Protein AF-A0A370EFR5-F1 (afdb_monomer)

Nearest PDB structures (foldseek):
  8rz0-assembly1_A  TM=5.512E-01  e=5.849E-01  synthetic construct
  8eja-assembly1_B  TM=4.991E-01  e=5.514E-01  synthetic construct
  5jsn-assembly2_D  TM=4.154E-01  e=2.884E-01  unidentified

Structure (mmCIF, N/CA/C/O backbone):
data_AF-A0A370EFR5-F1
#
_entry.id   AF-A0A370EFR5-F1
#
loop_
_atom_site.group_PDB
_atom_site.id
_atom_site.type_symbol
_atom_site.label_atom_id
_atom_site.label_alt_id
_atom_site.label_comp_id
_atom_site.label_asym_id
_atom_site.label_entity_id
_atom_site.label_seq_id
_atom_site.pdbx_PDB_ins_code
_atom_site.Cartn_x
_atom_site.Cartn_y
_atom_site.Cartn_z
_atom_site.occupancy
_atom_site.B_iso_or_equiv
_atom_site.auth_seq_id
_atom_site.auth_comp_id
_atom_site.auth_asym_id
_atom_site.auth_atom_id
_atom_site.pdbx_PDB_model_num
ATOM 1 N N . MET A 1 1 ? -2.926 -11.175 18.760 1.00 47.25 1 MET A N 1
ATOM 2 C CA . MET A 1 1 ? -2.647 -10.124 17.749 1.00 47.25 1 MET A CA 1
ATOM 3 C C . MET A 1 1 ? -3.977 -9.699 17.133 1.00 47.25 1 MET A C 1
ATOM 5 O O . MET A 1 1 ? -4.806 -10.565 16.906 1.00 47.25 1 MET A O 1
ATOM 9 N N . ASN A 1 2 ? -4.240 -8.401 16.955 1.00 59.47 2 ASN A N 1
ATOM 10 C CA . ASN A 1 2 ? -5.551 -7.901 16.509 1.00 59.47 2 ASN A CA 1
ATOM 11 C C . ASN A 1 2 ? -5.819 -8.321 15.045 1.00 59.47 2 ASN A C 1
ATOM 13 O O . ASN A 1 2 ? -5.163 -7.806 14.140 1.00 59.47 2 ASN A O 1
ATOM 17 N N . SER A 1 3 ? -6.738 -9.274 14.842 1.00 80.75 3 SER A N 1
ATOM 18 C CA . SER A 1 3 ? -6.945 -10.027 13.589 1.00 80.75 3 SER A CA 1
ATOM 19 C C . SER A 1 3 ? -7.141 -9.150 12.346 1.00 80.75 3 SER A C 1
ATOM 21 O O . SER A 1 3 ? -6.665 -9.498 11.272 1.00 80.75 3 SER A O 1
ATOM 23 N N . LYS A 1 4 ? -7.769 -7.977 12.495 1.00 87.88 4 LYS A N 1
ATOM 24 C CA . LYS A 1 4 ? -8.061 -7.054 11.383 1.00 87.88 4 LYS A CA 1
ATOM 25 C C . LYS A 1 4 ? -6.795 -6.450 10.770 1.00 87.88 4 LYS A C 1
ATOM 27 O O . LYS A 1 4 ? -6.655 -6.348 9.564 1.00 87.88 4 LYS A O 1
ATOM 32 N N . PHE A 1 5 ? -5.818 -6.079 11.596 1.00 90.94 5 PHE A N 1
ATOM 33 C CA . PH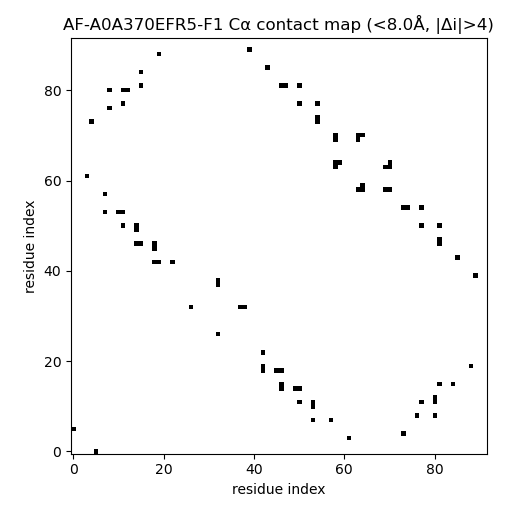E A 1 5 ? -4.564 -5.509 11.086 1.00 90.94 5 PHE A CA 1
ATOM 34 C C . PHE A 1 5 ? -3.625 -6.568 10.502 1.00 90.94 5 PHE A C 1
ATOM 36 O O . PHE A 1 5 ? -2.628 -6.196 9.893 1.00 90.94 5 PHE A O 1
ATOM 43 N N . SER A 1 6 ? -3.901 -7.859 10.717 1.00 92.50 6 SER A N 1
ATOM 44 C CA . SER A 1 6 ? -3.228 -8.930 9.978 1.00 92.50 6 SER A CA 1
ATOM 45 C C . SER A 1 6 ? -3.736 -8.967 8.543 1.00 92.50 6 SER A C 1
ATOM 47 O O . SER A 1 6 ? -2.932 -8.882 7.629 1.00 92.50 6 SER A O 1
ATOM 49 N N . GLU A 1 7 ? -5.059 -8.934 8.361 1.00 93.81 7 GLU A N 1
ATOM 50 C CA . GLU A 1 7 ? -5.691 -8.877 7.038 1.00 93.81 7 GLU A CA 1
ATOM 51 C C . GLU A 1 7 ? -5.174 -7.698 6.201 1.00 93.81 7 GLU A C 1
ATOM 53 O O . GLU A 1 7 ? -4.820 -7.875 5.041 1.00 93.81 7 GLU A O 1
ATOM 58 N N . LEU A 1 8 ? -5.043 -6.505 6.800 1.00 95.50 8 LEU A N 1
ATOM 59 C CA . LEU A 1 8 ? -4.452 -5.353 6.108 1.00 95.50 8 LEU A CA 1
ATOM 60 C C . LEU A 1 8 ? -3.045 -5.657 5.577 1.00 95.50 8 LEU A C 1
ATOM 62 O O . LEU A 1 8 ? -2.708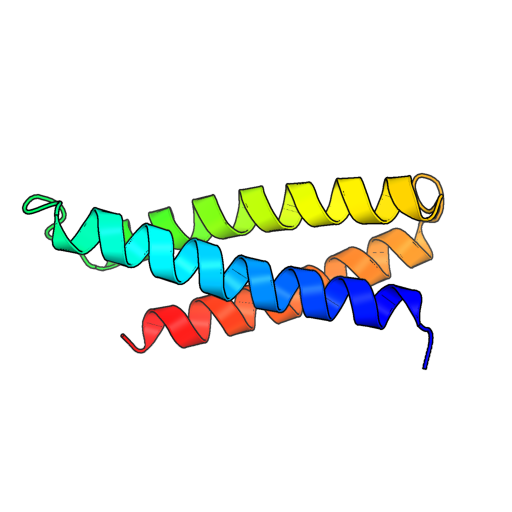 -5.259 4.470 1.00 95.50 8 LEU A O 1
ATOM 66 N N . LYS A 1 9 ? -2.211 -6.340 6.364 1.00 95.69 9 LYS A N 1
ATOM 67 C CA . LYS A 1 9 ? -0.847 -6.680 5.947 1.00 95.69 9 LYS A CA 1
ATOM 68 C C . LYS A 1 9 ? -0.861 -7.661 4.784 1.00 95.69 9 LYS A C 1
ATOM 70 O O . LYS A 1 9 ? -0.128 -7.442 3.829 1.00 95.69 9 LYS A O 1
ATOM 75 N N . ASP A 1 10 ? -1.719 -8.675 4.847 1.00 96.06 10 ASP A N 1
ATOM 76 C CA . ASP A 1 10 ? -1.847 -9.679 3.790 1.00 96.06 10 ASP A CA 1
ATOM 77 C C . ASP A 1 10 ? -2.309 -9.034 2.471 1.00 96.06 10 ASP A C 1
ATOM 79 O O . ASP A 1 10 ? -1.752 -9.323 1.410 1.00 96.06 10 ASP A O 1
ATOM 83 N N . LEU A 1 11 ? -3.262 -8.092 2.545 1.00 96.44 11 LEU A N 1
ATOM 84 C CA . LEU A 1 11 ? -3.714 -7.294 1.399 1.00 96.44 11 LEU A CA 1
ATOM 85 C C . LEU A 1 11 ? -2.580 -6.451 0.803 1.00 96.44 11 LEU A C 1
ATOM 87 O O . LEU A 1 11 ? -2.409 -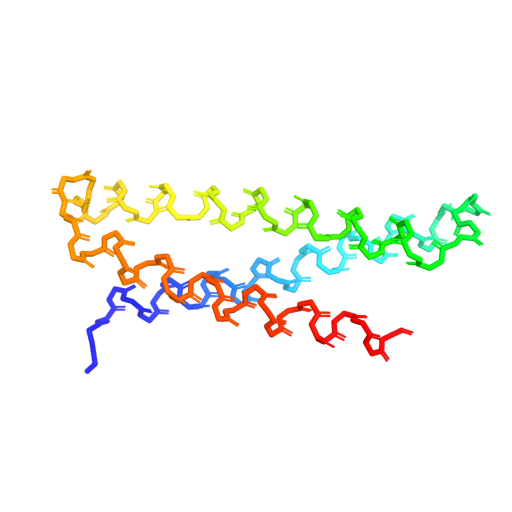6.433 -0.412 1.00 96.44 11 LEU A O 1
ATOM 91 N N . LEU A 1 12 ? -1.777 -5.787 1.640 1.00 97.50 12 LEU A N 1
ATOM 92 C CA . LEU A 1 12 ? -0.642 -4.984 1.172 1.00 97.50 12 LEU A CA 1
ATOM 93 C C . LEU A 1 12 ? 0.453 -5.856 0.539 1.00 97.50 12 LEU A C 1
ATOM 95 O O . LEU A 1 12 ? 1.020 -5.481 -0.484 1.00 97.50 12 LEU A O 1
ATOM 99 N N . GLU A 1 13 ? 0.742 -7.036 1.097 1.00 96.12 13 GLU A N 1
ATOM 100 C CA . GLU A 1 13 ? 1.705 -7.964 0.491 1.00 96.12 13 GLU A CA 1
ATOM 101 C C . GLU A 1 13 ? 1.220 -8.514 -0.850 1.00 96.12 13 GLU A C 1
ATOM 103 O O . GLU A 1 13 ? 2.030 -8.668 -1.765 1.00 96.12 13 GLU A O 1
ATOM 108 N N . ALA A 1 14 ? -0.076 -8.805 -0.983 1.00 96.75 14 ALA A N 1
ATOM 109 C CA . ALA A 1 14 ? -0.666 -9.208 -2.256 1.00 96.75 14 ALA A CA 1
ATOM 110 C C . ALA A 1 14 ? -0.577 -8.080 -3.291 1.00 96.75 14 ALA A C 1
ATOM 112 O O . ALA A 1 14 ? 0.012 -8.284 -4.349 1.00 96.75 14 ALA A O 1
ATOM 113 N N . ALA A 1 15 ? -1.027 -6.877 -2.935 1.00 96.62 15 ALA A N 1
ATOM 114 C CA . ALA A 1 15 ? -0.984 -5.715 -3.814 1.00 96.62 15 ALA A CA 1
ATOM 115 C C . ALA A 1 15 ? 0.433 -5.365 -4.275 1.00 96.62 15 ALA A C 1
ATOM 117 O O . ALA A 1 15 ? 0.643 -5.089 -5.451 1.00 96.62 15 ALA A O 1
ATOM 118 N N . CYS A 1 16 ? 1.432 -5.439 -3.388 1.00 96.62 16 CYS A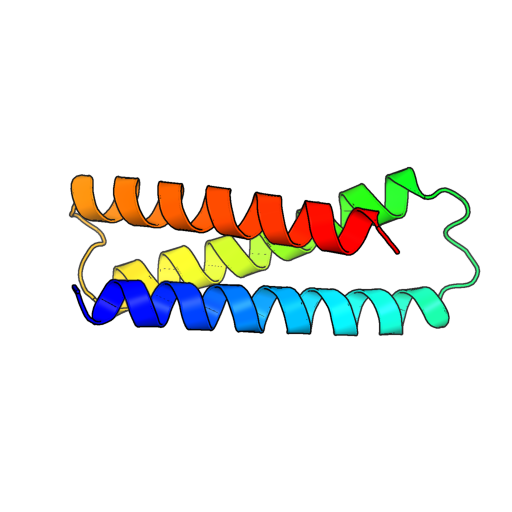 N 1
ATOM 119 C CA . CYS A 1 16 ? 2.827 -5.256 -3.784 1.00 96.62 16 CYS A CA 1
ATOM 120 C C . CYS A 1 16 ? 3.236 -6.237 -4.893 1.00 96.62 16 CYS A C 1
ATOM 122 O O . CYS A 1 16 ? 3.826 -5.827 -5.889 1.00 96.62 16 CYS A O 1
ATOM 124 N N . ARG A 1 17 ? 2.913 -7.530 -4.739 1.00 95.19 17 ARG A N 1
ATOM 125 C CA . ARG A 1 17 ? 3.245 -8.556 -5.740 1.00 95.19 17 ARG A CA 1
ATOM 126 C C . ARG A 1 17 ? 2.515 -8.330 -7.060 1.00 95.19 17 ARG A C 1
ATOM 128 O O . ARG A 1 17 ? 3.127 -8.520 -8.109 1.00 95.19 17 ARG A O 1
ATOM 135 N N . ASP A 1 18 ? 1.251 -7.928 -7.002 1.00 95.19 18 ASP A N 1
ATOM 136 C CA . ASP A 1 18 ? 0.424 -7.714 -8.189 1.00 95.19 18 ASP A CA 1
ATOM 137 C C . ASP A 1 18 ? 0.891 -6.482 -8.968 1.00 95.19 18 ASP A C 1
ATOM 139 O O . ASP A 1 18 ? 1.222 -6.605 -10.147 1.00 95.19 18 ASP A O 1
ATOM 143 N N . VAL A 1 19 ? 1.075 -5.338 -8.294 1.00 94.06 19 VAL A N 1
ATOM 144 C CA . VAL A 1 19 ? 1.650 -4.126 -8.906 1.00 94.06 19 VAL A CA 1
ATOM 145 C C . VAL A 1 19 ? 3.014 -4.442 -9.508 1.00 94.06 19 VAL A C 1
ATOM 147 O O . VAL A 1 19 ? 3.290 -4.079 -10.646 1.00 94.06 19 VAL A O 1
ATOM 150 N N . HIS A 1 20 ? 3.858 -5.177 -8.785 1.00 91.69 20 HIS A N 1
ATOM 151 C CA . HIS A 1 20 ? 5.172 -5.572 -9.268 1.00 91.69 20 HIS A CA 1
ATOM 152 C C . HIS A 1 20 ? 5.112 -6.414 -10.550 1.00 91.69 20 HIS A C 1
ATOM 154 O O . HIS A 1 20 ? 5.786 -6.109 -11.536 1.00 91.69 20 HIS A O 1
ATOM 160 N N . LYS A 1 21 ? 4.271 -7.450 -10.565 1.00 91.44 21 LYS A N 1
ATOM 161 C CA . LYS A 1 21 ? 4.079 -8.329 -11.721 1.00 91.44 21 LYS A CA 1
ATOM 162 C C . LYS A 1 21 ? 3.511 -7.572 -12.922 1.00 91.44 21 LYS A C 1
ATOM 164 O O . LYS A 1 21 ? 4.010 -7.736 -14.038 1.00 91.44 21 LYS A O 1
ATOM 169 N N . ASP A 1 22 ? 2.497 -6.746 -12.702 1.00 89.81 22 ASP A N 1
ATOM 170 C CA . ASP A 1 22 ? 1.837 -5.978 -13.756 1.00 89.81 22 ASP A CA 1
ATOM 171 C C . ASP A 1 22 ? 2.766 -4.913 -14.332 1.00 89.81 22 ASP A C 1
ATOM 173 O O . ASP A 1 22 ? 2.773 -4.666 -15.541 1.00 89.81 22 ASP A O 1
ATOM 177 N N . PHE A 1 23 ? 3.578 -4.292 -13.478 1.00 88.25 23 PHE A N 1
ATOM 178 C CA . PHE A 1 23 ? 4.583 -3.325 -13.888 1.00 88.25 23 PHE A CA 1
ATOM 179 C C . PHE A 1 23 ? 5.665 -3.983 -14.747 1.00 88.25 23 PHE A C 1
ATOM 181 O O . PHE A 1 23 ? 5.904 -3.532 -15.865 1.00 88.25 23 PHE A O 1
ATOM 188 N N . LEU A 1 24 ? 6.255 -5.098 -14.294 1.00 84.81 24 LEU A N 1
ATOM 189 C CA . LEU A 1 24 ? 7.260 -5.842 -15.066 1.00 84.81 24 LEU A CA 1
ATOM 190 C C . LEU A 1 24 ? 6.706 -6.376 -16.393 1.00 84.81 24 LEU A C 1
ATOM 192 O O . LEU A 1 24 ? 7.399 -6.337 -17.407 1.00 84.81 24 LEU A O 1
ATOM 196 N N . THR A 1 25 ? 5.453 -6.835 -16.416 1.00 85.75 25 THR A N 1
ATOM 197 C CA . THR A 1 25 ? 4.801 -7.315 -17.646 1.00 85.75 25 THR A CA 1
ATOM 198 C C . THR A 1 25 ? 4.650 -6.197 -18.674 1.00 85.75 25 THR A C 1
ATOM 200 O O . THR A 1 25 ? 4.924 -6.403 -19.855 1.00 85.75 25 THR A O 1
ATOM 203 N N . ARG A 1 26 ? 4.249 -4.996 -18.240 1.00 80.69 26 ARG A N 1
ATOM 204 C CA . ARG A 1 26 ? 4.166 -3.823 -19.121 1.00 80.69 26 ARG A CA 1
ATOM 205 C C . ARG A 1 26 ? 5.549 -3.386 -19.584 1.00 80.69 26 ARG A C 1
ATOM 207 O O . ARG A 1 26 ? 5.752 -3.191 -20.774 1.00 80.69 26 ARG A O 1
ATOM 214 N N . PHE A 1 27 ? 6.518 -3.338 -18.677 1.00 71.12 27 PHE A N 1
ATOM 215 C CA . PHE A 1 27 ? 7.875 -2.897 -18.984 1.00 71.12 27 PHE A CA 1
ATOM 216 C C . PHE A 1 27 ? 8.664 -3.818 -19.903 1.00 71.12 27 PHE A C 1
ATOM 218 O O . PHE A 1 27 ? 9.427 -3.327 -20.727 1.00 71.12 27 PHE A O 1
ATOM 225 N N . ASN A 1 28 ? 8.489 -5.131 -19.791 1.00 66.44 28 ASN A N 1
ATOM 226 C CA . ASN A 1 28 ? 9.132 -6.072 -20.707 1.00 66.44 28 ASN A CA 1
ATOM 227 C C . ASN A 1 28 ? 8.592 -5.946 -22.142 1.00 66.44 28 ASN A C 1
ATOM 229 O O . ASN A 1 28 ? 9.274 -6.344 -23.081 1.00 66.44 28 ASN A O 1
ATOM 233 N N . ASN A 1 29 ? 7.399 -5.367 -22.310 1.00 61.53 29 ASN A N 1
ATOM 234 C CA . ASN A 1 29 ? 6.804 -5.081 -23.613 1.00 61.53 29 ASN A CA 1
ATOM 235 C C . ASN A 1 29 ? 7.089 -3.649 -24.102 1.00 61.53 29 ASN A C 1
ATOM 237 O O . ASN A 1 29 ? 6.935 -3.376 -25.291 1.00 61.53 29 ASN A O 1
ATOM 241 N N . ASP A 1 30 ? 7.517 -2.746 -23.217 1.00 58.78 30 ASP A N 1
ATOM 242 C CA . ASP A 1 30 ? 7.735 -1.334 -23.526 1.00 58.78 30 ASP A CA 1
ATOM 243 C C . ASP A 1 30 ? 9.220 -1.064 -23.817 1.00 58.78 30 ASP A C 1
ATOM 245 O O . ASP A 1 30 ? 10.056 -0.892 -22.927 1.00 58.78 30 ASP A O 1
ATOM 249 N N . THR A 1 31 ? 9.573 -1.038 -25.105 1.00 56.50 31 THR A N 1
ATOM 250 C CA . THR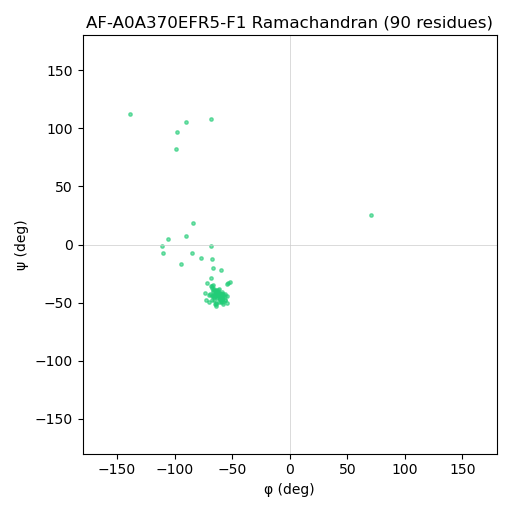 A 1 31 ? 10.952 -0.838 -25.596 1.00 56.50 31 THR A CA 1
ATOM 251 C C . THR A 1 31 ? 11.485 0.585 -25.342 1.00 56.50 31 THR A C 1
ATOM 253 O O . THR A 1 31 ? 12.622 0.884 -25.699 1.00 56.50 31 THR A O 1
ATOM 256 N N . TYR A 1 32 ? 10.680 1.482 -24.759 1.00 49.56 32 TYR A N 1
ATOM 257 C CA . TYR A 1 32 ? 10.876 2.932 -24.861 1.00 49.56 32 TYR A CA 1
ATOM 258 C C . TYR A 1 32 ? 11.317 3.650 -23.578 1.00 49.56 32 TYR A C 1
ATOM 260 O O . TYR A 1 32 ? 11.640 4.838 -23.617 1.00 49.56 32 TYR A O 1
ATOM 268 N N . ILE A 1 33 ? 11.361 2.969 -22.431 1.00 56.31 33 ILE A N 1
ATOM 269 C CA . ILE A 1 33 ? 11.661 3.628 -21.152 1.00 56.31 33 ILE A CA 1
ATOM 270 C C . ILE A 1 33 ? 13.135 3.414 -20.787 1.00 56.31 33 ILE A C 1
ATOM 272 O O . ILE A 1 33 ? 13.508 2.536 -20.005 1.00 56.31 33 ILE A O 1
ATOM 276 N N . SER A 1 34 ? 13.982 4.252 -21.380 1.00 52.97 34 SER A N 1
ATOM 277 C CA . SER A 1 34 ? 15.449 4.187 -21.307 1.00 52.97 34 SER A CA 1
ATOM 278 C C . SER A 1 34 ? 16.074 4.859 -20.071 1.00 52.97 34 SER A C 1
ATOM 280 O O . SER A 1 34 ? 17.268 5.142 -20.074 1.00 52.97 34 SER A O 1
ATOM 282 N N . ALA A 1 35 ? 15.324 5.111 -18.992 1.00 60.22 35 ALA A N 1
ATOM 283 C CA . ALA A 1 35 ? 15.886 5.665 -17.754 1.00 60.22 35 ALA A CA 1
ATOM 284 C C . ALA A 1 35 ? 15.288 4.981 -16.517 1.00 60.22 35 ALA A C 1
ATOM 286 O O . ALA A 1 35 ? 14.109 5.156 -16.216 1.00 60.22 35 ALA A O 1
ATOM 287 N N . GLY A 1 36 ? 16.105 4.219 -15.779 1.00 63.50 36 GLY A N 1
ATOM 288 C CA . GLY A 1 36 ? 15.690 3.471 -14.579 1.00 63.50 36 GLY A CA 1
ATOM 289 C C . GLY A 1 36 ? 14.958 4.315 -13.525 1.00 63.50 36 GLY A C 1
ATOM 290 O O . GLY A 1 36 ? 14.020 3.829 -12.903 1.00 63.50 36 GLY A O 1
ATOM 291 N N . GLY A 1 37 ? 15.298 5.604 -13.396 1.00 70.19 37 GLY A N 1
ATOM 292 C CA . GLY A 1 37 ? 14.610 6.529 -12.485 1.00 70.19 37 GLY A CA 1
ATOM 293 C C . GLY A 1 37 ? 13.138 6.768 -12.840 1.00 70.19 37 GLY A C 1
ATOM 294 O O . GLY A 1 37 ? 12.291 6.775 -11.955 1.00 70.19 37 GLY A O 1
ATOM 295 N N . ALA A 1 38 ? 12.796 6.867 -14.129 1.00 79.94 38 ALA A N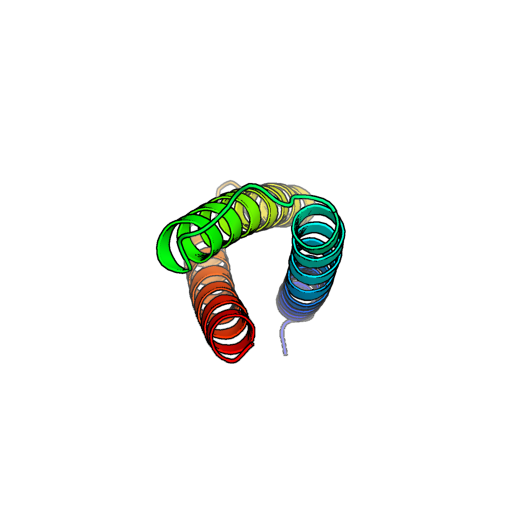 1
ATOM 296 C CA . ALA A 1 38 ? 11.403 7.024 -14.555 1.00 79.94 38 ALA A CA 1
ATOM 297 C C . ALA A 1 38 ? 10.573 5.755 -14.289 1.00 79.94 38 ALA A C 1
ATOM 299 O O . ALA A 1 38 ? 9.375 5.846 -14.024 1.00 79.94 38 ALA A O 1
ATOM 300 N N . LYS A 1 39 ? 11.214 4.574 -14.310 1.00 82.50 39 LYS A N 1
ATOM 301 C CA . LYS A 1 39 ? 10.572 3.300 -13.953 1.00 82.50 39 LYS A CA 1
ATOM 302 C C . LYS A 1 39 ? 10.224 3.265 -12.468 1.00 82.50 39 LYS A C 1
ATOM 304 O O . LYS A 1 39 ? 9.100 2.937 -12.108 1.00 82.50 39 LYS A O 1
ATOM 309 N N . LEU A 1 40 ? 11.173 3.642 -11.615 1.00 86.50 40 LEU A N 1
ATOM 310 C CA . LEU A 1 40 ? 10.966 3.653 -10.171 1.00 86.50 40 LEU A CA 1
ATOM 311 C C . LEU A 1 40 ? 9.845 4.617 -9.764 1.00 86.50 40 LEU A C 1
ATOM 313 O O . LEU A 1 40 ? 8.952 4.224 -9.022 1.00 86.50 40 LEU A O 1
ATOM 317 N N . GLU A 1 41 ? 9.832 5.834 -10.305 1.00 88.69 41 GLU A N 1
ATOM 318 C CA . GLU A 1 41 ? 8.782 6.817 -10.005 1.00 88.69 41 GLU A CA 1
ATOM 319 C C . GLU A 1 41 ? 7.391 6.363 -10.478 1.00 88.69 41 GLU A C 1
ATOM 321 O O . GLU A 1 41 ? 6.398 6.527 -9.761 1.00 88.69 41 GLU A O 1
ATOM 326 N N . ALA A 1 42 ? 7.305 5.741 -11.659 1.00 89.88 42 ALA A N 1
ATOM 327 C CA . ALA A 1 42 ? 6.050 5.184 -12.159 1.00 89.88 42 ALA A CA 1
ATOM 328 C C . ALA A 1 42 ? 5.548 4.037 -11.266 1.00 89.88 42 ALA A C 1
ATOM 330 O O . ALA A 1 42 ? 4.375 4.021 -10.891 1.00 89.88 42 ALA A O 1
ATOM 331 N N . PHE A 1 43 ? 6.443 3.134 -10.855 1.00 91.62 43 PHE A N 1
ATOM 332 C CA . PHE A 1 43 ? 6.120 2.058 -9.921 1.00 91.62 43 PHE A CA 1
ATOM 333 C C . PHE A 1 43 ? 5.636 2.601 -8.570 1.00 91.62 43 PHE A C 1
ATOM 335 O O . PHE A 1 43 ? 4.595 2.175 -8.070 1.00 91.62 43 PHE A O 1
ATOM 342 N N . ILE A 1 44 ? 6.346 3.581 -7.997 1.00 93.50 44 ILE A N 1
ATOM 343 C CA . ILE A 1 44 ? 5.965 4.228 -6.732 1.00 93.50 44 ILE A CA 1
ATOM 344 C C . ILE A 1 44 ? 4.567 4.842 -6.844 1.00 93.50 44 ILE A C 1
ATOM 346 O O . ILE A 1 44 ? 3.751 4.670 -5.940 1.00 93.50 44 ILE A O 1
ATOM 350 N N . THR A 1 45 ? 4.276 5.521 -7.954 1.00 94.12 45 THR A N 1
ATOM 351 C CA . THR A 1 45 ? 2.976 6.165 -8.188 1.00 94.12 45 THR A CA 1
ATOM 352 C C . THR A 1 45 ? 1.835 5.148 -8.230 1.00 94.12 45 THR A C 1
ATOM 354 O O . THR A 1 45 ? 0.769 5.384 -7.662 1.00 94.12 45 THR A O 1
ATOM 357 N N . GLU A 1 46 ? 2.028 4.014 -8.899 1.00 94.38 46 GLU A N 1
ATOM 358 C CA . GLU A 1 46 ? 1.011 2.961 -8.966 1.00 94.38 46 GLU A CA 1
ATOM 359 C C . GLU A 1 46 ? 0.819 2.260 -7.622 1.00 94.38 46 GLU A C 1
ATOM 361 O O . GLU A 1 46 ? -0.315 2.089 -7.174 1.00 94.38 46 GLU A O 1
ATOM 366 N N . LEU A 1 47 ? 1.919 1.948 -6.933 1.00 96.56 47 LEU A N 1
ATOM 367 C CA . LEU A 1 47 ? 1.887 1.359 -5.599 1.00 96.56 47 LEU A CA 1
ATOM 368 C C . LEU A 1 47 ? 1.149 2.260 -4.600 1.00 96.56 47 LEU A C 1
ATOM 370 O O . LEU A 1 47 ? 0.352 1.770 -3.802 1.00 96.56 47 LEU A O 1
ATOM 374 N N . GLN A 1 48 ? 1.392 3.574 -4.647 1.00 96.00 48 GLN A N 1
ATOM 375 C CA . GLN A 1 48 ? 0.703 4.548 -3.798 1.00 96.00 48 GLN A CA 1
ATOM 376 C C . GLN A 1 48 ? -0.810 4.519 -4.022 1.00 96.00 48 GLN A C 1
ATOM 378 O O . GLN A 1 48 ? -1.553 4.408 -3.048 1.00 96.00 48 GLN A O 1
ATOM 383 N N . LYS A 1 49 ? -1.265 4.550 -5.281 1.00 96.50 49 LYS A N 1
ATOM 384 C CA . LYS A 1 49 ? -2.699 4.503 -5.615 1.00 96.50 49 LYS A CA 1
ATOM 385 C C . LYS A 1 49 ? -3.366 3.232 -5.097 1.00 96.50 49 LYS A C 1
ATOM 387 O O . LYS A 1 49 ? -4.438 3.302 -4.498 1.00 96.50 49 LYS A O 1
ATOM 392 N N . GLU A 1 50 ? -2.720 2.085 -5.290 1.00 97.25 50 GLU A N 1
ATOM 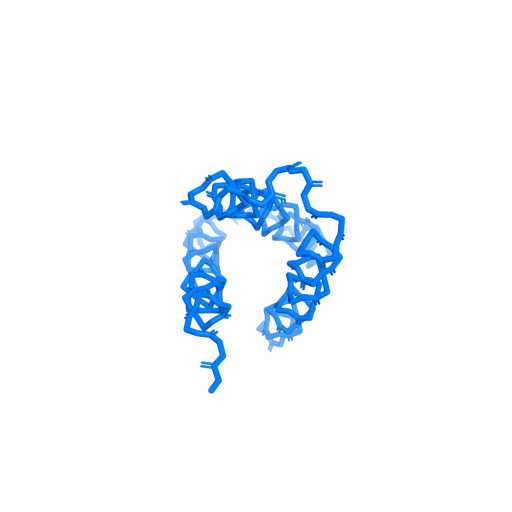393 C CA . GLU A 1 50 ? -3.261 0.800 -4.845 1.00 97.25 50 GLU A CA 1
ATOM 394 C C . GLU A 1 50 ? -3.350 0.734 -3.314 1.00 97.25 50 GLU A C 1
ATOM 396 O O . GLU A 1 50 ? -4.373 0.361 -2.736 1.00 97.25 50 GLU A O 1
ATOM 401 N N . TYR A 1 51 ? -2.303 1.186 -2.627 1.00 97.69 51 TYR A N 1
ATOM 402 C CA . TYR A 1 51 ? -2.269 1.192 -1.170 1.00 97.69 51 TYR A CA 1
ATOM 403 C C . TYR A 1 51 ? -3.260 2.186 -0.556 1.00 97.69 51 TYR A C 1
ATOM 405 O O . TYR A 1 51 ? -3.850 1.886 0.483 1.00 97.69 51 TYR A O 1
ATOM 413 N N . GLU A 1 52 ? -3.478 3.345 -1.180 1.00 96.44 52 GLU A N 1
ATOM 414 C CA . GLU A 1 52 ? -4.520 4.296 -0.778 1.00 96.44 52 GLU A CA 1
ATOM 415 C C . GLU A 1 52 ? -5.920 3.692 -0.931 1.00 96.44 52 GLU A C 1
ATOM 417 O O . GLU A 1 52 ? -6.733 3.793 -0.008 1.00 96.44 52 GLU A O 1
ATOM 422 N N . SER A 1 53 ? -6.178 2.994 -2.041 1.00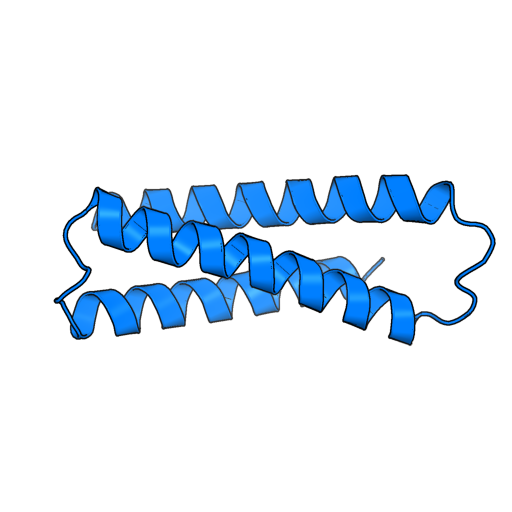 97.44 53 SER A N 1
ATOM 423 C CA . SER A 1 53 ? -7.433 2.270 -2.276 1.00 97.44 53 SER A CA 1
ATOM 424 C C . SER A 1 53 ? -7.697 1.217 -1.191 1.00 97.44 53 SER A C 1
ATOM 426 O O . SER A 1 53 ? -8.781 1.178 -0.591 1.00 97.44 53 SER A O 1
ATOM 428 N N . ILE A 1 54 ? -6.678 0.418 -0.851 1.00 97.56 54 ILE A N 1
ATOM 429 C CA . ILE A 1 54 ? -6.744 -0.569 0.237 1.00 97.56 54 ILE A CA 1
ATOM 430 C C . ILE A 1 54 ? -6.978 0.118 1.584 1.00 97.56 54 ILE A C 1
ATOM 432 O O . ILE A 1 54 ? -7.793 -0.360 2.374 1.00 97.56 54 ILE A O 1
ATOM 436 N N . ALA A 1 55 ? -6.311 1.244 1.856 1.00 95.88 55 ALA A N 1
ATOM 437 C CA . ALA A 1 55 ? -6.477 1.995 3.099 1.00 95.88 55 ALA A CA 1
ATOM 438 C C . ALA A 1 55 ? -7.928 2.433 3.303 1.00 95.88 55 ALA A C 1
ATOM 440 O O . ALA A 1 55 ? -8.507 2.200 4.366 1.00 95.88 55 ALA A O 1
ATOM 441 N N . VAL A 1 56 ? -8.506 3.067 2.279 1.00 96.44 56 VAL A N 1
ATOM 442 C CA . VAL A 1 56 ? -9.883 3.569 2.299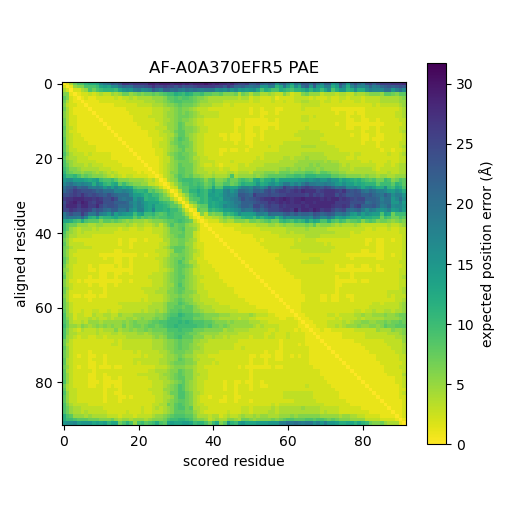 1.00 96.44 56 VAL A CA 1
ATOM 443 C C . VAL A 1 56 ? -10.850 2.408 2.490 1.00 96.44 56 VAL A C 1
ATOM 445 O O . VAL A 1 56 ? -11.660 2.435 3.419 1.00 96.44 56 VAL A O 1
ATOM 448 N N . SER A 1 57 ? -10.693 1.350 1.694 1.00 96.62 57 SER A N 1
ATOM 449 C CA . SER A 1 57 ? -11.541 0.157 1.756 1.00 96.62 57 SER A CA 1
ATOM 450 C C . SER A 1 57 ? -11.463 -0.535 3.119 1.00 96.62 57 SER A C 1
ATOM 452 O O . SER A 1 57 ? -12.486 -0.916 3.685 1.00 96.62 57 SER A O 1
ATOM 454 N N . PHE A 1 58 ? -10.266 -0.657 3.697 1.00 96.56 58 PHE A N 1
ATOM 455 C CA . PHE A 1 58 ? -10.058 -1.256 5.015 1.00 96.56 58 PHE A CA 1
ATOM 456 C C . PHE A 1 58 ? -10.705 -0.429 6.133 1.00 96.56 58 PHE A C 1
ATOM 458 O O . PHE A 1 58 ? -11.376 -0.979 7.013 1.00 96.56 58 PHE A O 1
ATOM 465 N N . LEU A 1 59 ? -10.521 0.897 6.104 1.00 95.75 59 LEU A N 1
ATOM 466 C CA . LEU A 1 59 ? -11.114 1.801 7.090 1.00 95.75 59 LEU A CA 1
ATOM 467 C C . LEU A 1 59 ? -12.645 1.753 7.032 1.00 95.75 59 LEU A C 1
ATOM 469 O O . LEU A 1 59 ? -13.278 1.674 8.084 1.00 95.75 59 LEU A O 1
ATOM 473 N N . GLN A 1 60 ? -13.223 1.736 5.830 1.00 95.94 60 GLN A N 1
ATOM 474 C CA . GLN A 1 60 ? -14.665 1.590 5.612 1.00 95.94 60 GLN A CA 1
ATOM 475 C C . GLN A 1 60 ? -15.178 0.234 6.103 1.00 95.94 60 GLN A C 1
ATOM 477 O O . GLN A 1 60 ? -16.071 0.176 6.947 1.00 95.94 60 GLN A O 1
ATOM 482 N N . LYS A 1 61 ? -14.554 -0.863 5.655 1.00 95.88 61 LYS A N 1
ATOM 483 C CA . LYS A 1 61 ? -14.943 -2.243 5.989 1.00 95.88 61 LYS A CA 1
ATOM 484 C C . LYS A 1 61 ? -15.011 -2.503 7.494 1.00 95.88 61 LYS A C 1
ATOM 486 O O . LYS A 1 61 ? -15.831 -3.299 7.949 1.00 95.88 61 LYS A O 1
ATOM 491 N N . HIS A 1 62 ? -14.148 -1.859 8.276 1.00 94.94 62 HIS A N 1
ATOM 492 C CA . HIS A 1 62 ? -14.085 -2.060 9.723 1.00 94.94 62 HIS A CA 1
ATOM 493 C C . HIS A 1 62 ? -14.671 -0.915 10.556 1.00 94.94 62 HIS A C 1
ATOM 495 O O . HIS A 1 62 ? -14.593 -0.988 11.784 1.00 94.94 62 HIS A O 1
ATOM 501 N N . GLY A 1 63 ? -15.267 0.103 9.924 1.00 93.25 63 GLY A N 1
ATOM 502 C CA . GLY A 1 63 ? -15.895 1.234 10.614 1.00 93.25 63 GLY A CA 1
ATOM 503 C C . GLY A 1 63 ? -14.904 2.186 11.295 1.00 93.25 63 GLY A C 1
ATOM 504 O O . GLY A 1 63 ? -15.253 2.857 12.262 1.00 93.25 63 GLY A O 1
ATOM 505 N N . PHE A 1 64 ? -13.663 2.254 10.812 1.00 94.50 64 PHE A N 1
ATOM 506 C CA . PHE A 1 64 ? -12.593 3.099 11.359 1.00 94.50 64 PHE A CA 1
ATOM 507 C C . PHE A 1 64 ? -12.528 4.498 10.728 1.00 94.50 64 PHE A C 1
ATOM 509 O O . PHE A 1 64 ? -11.627 5.284 11.017 1.00 94.50 64 PHE A O 1
ATOM 516 N N . GLU A 1 65 ? -13.491 4.860 9.884 1.00 91.69 65 GLU A N 1
ATOM 517 C CA . GLU A 1 65 ? -13.516 6.144 9.172 1.00 91.69 65 GLU A CA 1
ATOM 518 C C . GLU A 1 65 ? -13.525 7.374 10.089 1.00 91.69 65 GLU A C 1
ATOM 520 O O . GLU A 1 65 ? -13.121 8.455 9.663 1.00 91.69 65 GLU A O 1
ATOM 525 N N . LYS A 1 66 ? -13.952 7.239 11.348 1.00 93.69 66 LYS A N 1
ATOM 526 C CA . LYS A 1 66 ? -13.915 8.316 12.355 1.00 93.69 66 LYS A CA 1
ATOM 527 C C . LYS A 1 66 ? -12.903 8.061 13.477 1.00 93.69 66 LYS A C 1
ATOM 529 O O . LYS A 1 66 ? -12.741 8.910 14.346 1.00 93.69 66 LYS A O 1
ATOM 534 N N . ASP A 1 67 ? -12.201 6.930 13.441 1.00 94.38 67 ASP A N 1
ATOM 535 C CA . ASP A 1 67 ? -11.226 6.534 14.456 1.00 94.38 67 ASP A CA 1
ATOM 536 C C . ASP A 1 67 ? -9.830 7.056 14.078 1.00 94.38 67 ASP A C 1
ATOM 538 O O . ASP A 1 67 ? -9.172 6.570 13.152 1.00 94.38 67 ASP A O 1
ATOM 542 N N . ALA A 1 68 ? -9.382 8.096 14.784 1.00 95.62 68 ALA A N 1
ATOM 543 C CA . ALA A 1 68 ? -8.099 8.740 14.524 1.00 95.62 68 ALA A CA 1
ATOM 544 C C . ALA A 1 68 ? -6.898 7.826 14.828 1.00 95.62 68 ALA A C 1
ATOM 546 O O . ALA A 1 68 ? -5.890 7.888 14.117 1.00 95.62 68 ALA A O 1
ATOM 547 N N . ASP A 1 69 ? -6.992 6.968 15.844 1.00 94.81 69 ASP A N 1
ATOM 548 C CA . ASP A 1 69 ? -5.923 6.043 16.224 1.00 94.81 69 ASP A CA 1
ATOM 549 C C . ASP A 1 69 ? -5.811 4.892 15.226 1.00 94.81 69 ASP A C 1
ATOM 551 O O . ASP A 1 69 ? -4.708 4.553 14.779 1.00 94.81 69 ASP A O 1
ATOM 555 N N . ALA A 1 70 ? -6.947 4.347 14.784 1.00 93.31 70 ALA A N 1
ATOM 556 C CA . ALA A 1 70 ? -6.979 3.353 13.721 1.00 93.31 70 ALA A CA 1
ATOM 557 C C . ALA A 1 70 ? -6.403 3.917 12.416 1.00 93.31 70 ALA A C 1
ATOM 559 O O . ALA A 1 70 ? -5.549 3.270 11.810 1.00 93.31 70 ALA A O 1
ATOM 560 N N . LYS A 1 71 ? -6.768 5.145 12.021 1.00 94.75 71 LYS A N 1
ATOM 561 C CA . LYS A 1 71 ? -6.192 5.813 10.840 1.00 94.75 71 LYS A CA 1
ATOM 562 C C . LYS A 1 71 ? -4.680 5.984 10.934 1.00 94.75 71 LYS A C 1
ATOM 564 O O . LYS A 1 71 ? -3.972 5.644 9.986 1.00 94.75 71 LYS A O 1
ATOM 569 N N . LYS A 1 72 ? -4.168 6.464 12.073 1.00 96.25 72 LYS A N 1
ATOM 570 C CA . LYS A 1 72 ? -2.717 6.586 12.304 1.00 96.25 72 LYS A CA 1
ATOM 571 C C . LYS A 1 72 ? -2.021 5.235 12.172 1.00 96.25 72 LYS A C 1
ATOM 573 O O . LYS A 1 72 ? -0.966 5.144 11.547 1.00 96.25 72 LYS A O 1
ATOM 578 N N . LYS A 1 73 ? -2.623 4.180 12.723 1.00 95.31 73 LYS A N 1
ATOM 579 C CA . LYS A 1 73 ? -2.078 2.824 12.662 1.00 95.31 73 LYS A CA 1
ATOM 580 C C . LYS A 1 73 ? -2.086 2.247 11.247 1.00 95.31 73 LYS A C 1
ATOM 582 O O . LYS A 1 73 ? -1.076 1.684 10.836 1.00 95.31 73 LYS A O 1
ATOM 587 N N . VAL A 1 74 ? -3.179 2.414 10.501 1.00 96.06 74 VAL A N 1
ATOM 588 C CA . VAL A 1 74 ? -3.271 2.030 9.081 1.00 96.06 74 VAL A CA 1
ATOM 589 C C . VAL A 1 74 ? -2.187 2.747 8.279 1.00 96.06 74 VAL A C 1
ATOM 591 O O . VAL A 1 74 ? -1.406 2.089 7.599 1.00 96.06 74 VAL A O 1
ATOM 594 N N . LEU A 1 75 ? -2.054 4.067 8.440 1.00 95.69 75 LEU A N 1
ATOM 595 C CA . LEU A 1 75 ? -1.036 4.855 7.745 1.00 95.69 75 LEU A CA 1
ATOM 596 C C . LEU A 1 75 ? 0.392 4.385 8.067 1.00 95.69 75 LEU A C 1
ATOM 598 O O . LEU A 1 75 ? 1.225 4.292 7.168 1.00 95.69 75 LEU A O 1
ATOM 602 N N . ALA A 1 76 ? 0.684 4.078 9.333 1.00 97.06 76 ALA A N 1
ATOM 603 C CA . ALA A 1 76 ? 1.995 3.578 9.740 1.00 97.06 76 ALA A CA 1
ATOM 604 C C . ALA A 1 76 ? 2.319 2.216 9.102 1.00 97.06 76 ALA A C 1
ATOM 606 O O . ALA A 1 76 ? 3.433 2.015 8.617 1.00 97.06 76 ALA A O 1
ATOM 607 N N . ILE A 1 77 ? 1.342 1.303 9.064 1.00 96.38 77 ILE A N 1
ATOM 608 C CA . ILE A 1 77 ? 1.491 -0.010 8.421 1.00 96.38 77 ILE A CA 1
ATOM 609 C C . ILE A 1 77 ? 1.723 0.170 6.918 1.00 96.38 77 ILE A C 1
ATOM 611 O O . ILE A 1 77 ? 2.707 -0.341 6.393 1.00 96.38 77 ILE A O 1
ATOM 615 N N . ILE A 1 78 ? 0.881 0.954 6.245 1.00 96.44 78 ILE A N 1
ATOM 616 C CA . ILE A 1 78 ? 0.985 1.212 4.804 1.00 96.44 78 ILE A CA 1
ATOM 617 C C . ILE A 1 78 ? 2.357 1.775 4.437 1.00 96.44 78 ILE A C 1
ATOM 619 O O . ILE A 1 78 ? 3.006 1.251 3.536 1.00 96.44 78 ILE A O 1
ATOM 623 N N . LYS A 1 79 ? 2.849 2.785 5.167 1.00 95.69 79 LYS A N 1
ATOM 624 C CA . LYS A 1 79 ? 4.179 3.367 4.919 1.00 95.69 79 LYS A CA 1
ATOM 625 C C . LYS A 1 79 ? 5.301 2.339 5.053 1.00 95.69 79 LYS A C 1
ATOM 627 O O . LYS A 1 79 ? 6.207 2.321 4.223 1.00 95.69 79 LYS A O 1
ATOM 632 N N . ALA A 1 80 ? 5.243 1.483 6.074 1.00 96.88 80 ALA A N 1
ATOM 633 C CA . ALA A 1 80 ? 6.251 0.446 6.282 1.00 96.88 80 ALA A CA 1
ATOM 634 C C . ALA A 1 80 ? 6.259 -0.584 5.138 1.00 96.88 80 ALA A C 1
ATOM 636 O O . ALA A 1 80 ? 7.324 -0.933 4.630 1.00 96.88 80 ALA A O 1
ATOM 637 N N . TYR A 1 81 ? 5.080 -1.027 4.697 1.00 97.44 81 TYR A N 1
ATOM 638 C CA . TYR A 1 81 ? 4.955 -1.981 3.593 1.00 97.44 81 TYR A CA 1
ATOM 639 C C . TYR A 1 81 ? 5.287 -1.359 2.235 1.00 97.44 81 TYR A C 1
ATOM 641 O O . TYR A 1 81 ? 5.855 -2.042 1.389 1.00 97.44 81 TYR A O 1
ATOM 649 N N . ALA A 1 82 ? 4.986 -0.074 2.027 1.00 96.19 82 ALA A N 1
ATOM 650 C CA . ALA A 1 82 ? 5.313 0.625 0.786 1.00 96.19 82 ALA A CA 1
ATOM 651 C C . ALA A 1 82 ? 6.828 0.741 0.643 1.00 96.19 82 ALA A C 1
ATOM 653 O O . ALA A 1 82 ? 7.381 0.353 -0.380 1.00 96.19 82 ALA A O 1
ATOM 654 N N . LYS A 1 83 ? 7.505 1.172 1.717 1.00 96.19 83 LYS A N 1
ATOM 655 C CA . LYS A 1 83 ? 8.967 1.237 1.768 1.00 96.19 83 LYS A CA 1
ATOM 656 C C . LYS A 1 83 ? 9.599 -0.116 1.437 1.00 96.19 83 LYS A C 1
ATOM 658 O O . LYS A 1 83 ? 10.436 -0.176 0.546 1.00 96.19 83 LYS A O 1
ATOM 663 N N . ARG A 1 84 ? 9.154 -1.195 2.094 1.00 95.94 84 ARG A N 1
ATOM 664 C CA . ARG A 1 84 ? 9.653 -2.552 1.823 1.00 95.94 84 ARG A CA 1
ATOM 665 C C . ARG A 1 84 ? 9.436 -2.955 0.361 1.00 95.94 84 ARG A C 1
ATOM 667 O O . ARG A 1 84 ? 10.352 -3.470 -0.259 1.00 95.94 84 ARG A O 1
ATOM 674 N N . CYS A 1 85 ? 8.248 -2.712 -0.191 1.00 95.81 85 CYS A N 1
ATOM 675 C CA . CYS A 1 85 ? 7.937 -3.059 -1.578 1.00 95.81 85 CYS A CA 1
ATOM 676 C C . CYS A 1 85 ? 8.840 -2.315 -2.580 1.00 95.81 85 CYS A C 1
ATOM 678 O O . CYS A 1 85 ? 9.375 -2.920 -3.503 1.00 95.81 85 CYS A O 1
ATOM 680 N N . ILE A 1 86 ? 9.066 -1.016 -2.357 1.00 93.69 86 ILE A N 1
ATOM 681 C CA . ILE A 1 86 ? 9.947 -0.179 -3.185 1.00 93.69 86 ILE A CA 1
ATOM 682 C C . ILE A 1 86 ? 11.403 -0.643 -3.084 1.00 93.69 86 ILE A C 1
ATOM 684 O O . ILE A 1 86 ? 12.092 -0.720 -4.099 1.00 93.69 86 ILE A O 1
ATOM 688 N N . GLU A 1 87 ? 11.873 -0.973 -1.879 1.00 94.00 87 GLU A N 1
ATOM 689 C CA . GLU A 1 87 ? 13.223 -1.504 -1.655 1.00 94.00 87 GLU A CA 1
ATOM 690 C C . GLU A 1 87 ? 13.436 -2.843 -2.367 1.00 94.00 87 GLU A C 1
ATOM 692 O O . GLU A 1 87 ? 14.511 -3.067 -2.915 1.00 94.00 87 GLU A O 1
ATOM 697 N N . GLU A 1 88 ? 12.431 -3.722 -2.385 1.00 90.81 88 GLU A N 1
ATOM 698 C CA . GLU A 1 88 ? 12.494 -4.984 -3.128 1.00 90.81 88 GLU A CA 1
ATOM 699 C C . GLU A 1 88 ? 12.475 -4.751 -4.643 1.00 90.81 88 GLU A C 1
ATOM 701 O O . GLU A 1 88 ? 13.275 -5.353 -5.353 1.00 90.81 88 GLU A O 1
ATOM 706 N N . PHE A 1 89 ? 11.633 -3.837 -5.136 1.00 87.94 89 PHE A N 1
ATOM 707 C CA . PHE A 1 89 ? 11.596 -3.481 -6.557 1.00 87.94 89 PHE A CA 1
ATOM 708 C C . PHE A 1 89 ? 12.916 -2.875 -7.046 1.00 87.94 89 PHE A C 1
ATOM 710 O O . PHE A 1 89 ? 13.401 -3.219 -8.115 1.00 87.94 89 PHE A O 1
ATOM 717 N N . SER A 1 90 ? 13.534 -2.011 -6.238 1.00 85.06 90 SER A N 1
ATOM 718 C CA . SER A 1 90 ? 14.785 -1.318 -6.586 1.00 85.06 90 SER A CA 1
ATOM 719 C C . SER A 1 90 ? 16.003 -2.244 -6.694 1.00 85.06 90 SER A C 1
ATOM 721 O O . SER A 1 90 ? 17.060 -1.805 -7.142 1.00 85.06 90 SER A O 1
ATOM 723 N N . LYS A 1 91 ? 15.895 -3.497 -6.234 1.00 84.81 91 LYS A N 1
ATOM 724 C CA . LYS A 1 91 ? 16.963 -4.508 -6.327 1.00 84.81 91 LYS A CA 1
ATOM 725 C C . LYS A 1 91 ? 16.973 -5.261 -7.662 1.00 84.81 91 LYS A C 1
ATOM 727 O O . LYS A 1 91 ? 17.874 -6.074 -7.861 1.00 84.81 91 LYS A O 1
ATOM 732 N N . ILE A 1 92 ? 15.972 -5.044 -8.513 1.00 69.50 92 ILE A N 1
ATOM 733 C CA . ILE A 1 92 ? 15.781 -5.716 -9.808 1.00 69.50 92 ILE A CA 1
ATOM 734 C C . ILE A 1 92 ? 16.349 -4.843 -10.920 1.00 69.50 92 ILE A C 1
ATOM 736 O O . ILE A 1 92 ? 17.036 -5.413 -11.796 1.00 69.50 92 ILE A O 1
#

Sequence (92 aa):
MNSKFSELKDLLEAACRDVHKDFLTRFNNDTYISAGGAKLEAFITELQKEYESIAVSFLQKHGFEKDADAKKKVLAIIKAYAKRCIEEFSKI

Solvent-accessible surface area (backbone atoms only — not comparable to full-atom values): 5316 Å² total; per-residue (Å²): 130,70,67,68,66,49,53,54,50,55,51,51,57,49,49,47,53,49,52,50,51,54,48,52,57,50,51,78,70,46,93,76,77,88,44,74,67,62,53,51,55,51,51,52,54,53,50,49,54,54,51,50,52,50,50,53,51,52,27,58,78,70,68,31,79,84,36,66,67,56,47,53,50,51,52,54,51,51,53,54,54,49,52,52,45,50,57,58,59,74,74,111

Secondary structure (DSSP, 8-state):
--HHHHHHHHHHHHHHHHHHHHHHHHHHH-TT---HHHHHHHHHHHHHHHHHHHHHHHHHHTT-TT-HHHHHHHHHHHHHHHHHHHHHHTT-

Foldseek 3Di:
DPVLVVVLLVQLVVLLVVLLVVLVVVVVVDPDPPDVVVSLVVSLVSSVVSLVVSLVVSCVVVVVPVPPVVSVVSVVSSVVSSVVSSVVSVVD

pLDDT: mean 88.34, std 12.87, range [47.25, 97.69]

Mean predicted aligned error: 5.19 Å

Radius of gyration: 14.81 Å; Cα contacts (8 Å, |Δi|>4): 45; chains: 1; bounding box: 33×19×43 Å